Protein AF-A0A554K5D8-F1 (afdb_monomer)

Nearest PDB structures (foldseek):
  7tbi-assembly1_Q2  TM=5.776E-01  e=6.577E-01  Saccharomyces cerevisiae
  8chv-assembly1_D  TM=4.156E-01  e=9.053E-01  Homo sapiens
  6s6v-assembly1_D  TM=4.450E-01  e=1.246E+00  Escherichia coli
  8cht-assembly4_D  TM=3.759E-01  e=5.429E-01  Homo sapiens
  6s85-assembly1_D  TM=3.563E-01  e=7.967E-01  Escherichia coli

Radius of gyration: 18.12 Å; Cα contacts (8 Å, |Δi|>4): 186; chains: 1; bounding box: 39×37×60 Å

Structure (mmCIF, N/CA/C/O backbone):
data_AF-A0A554K5D8-F1
#
_entry.id   AF-A0A554K5D8-F1
#
loop_
_atom_site.group_PDB
_atom_site.id
_atom_site.type_symbol
_atom_site.label_atom_id
_atom_site.label_alt_id
_atom_site.label_comp_id
_atom_site.label_asym_id
_atom_site.label_entity_id
_atom_site.label_seq_id
_atom_site.pdbx_PDB_ins_code
_atom_site.Cartn_x
_atom_site.Cartn_y
_atom_site.Cartn_z
_atom_site.occupancy
_atom_site.B_iso_or_equiv
_atom_site.auth_seq_id
_atom_site.auth_comp_id
_atom_site.auth_asym_id
_atom_site.auth_atom_id
_atom_site.pdbx_PDB_model_num
ATOM 1 N N . MET A 1 1 ? -27.246 21.101 -44.718 1.00 43.06 1 MET A N 1
ATOM 2 C CA . MET A 1 1 ? -26.447 20.045 -44.056 1.00 43.06 1 MET A CA 1
ATOM 3 C C . MET A 1 1 ? -25.926 20.575 -42.717 1.00 43.06 1 MET A C 1
ATOM 5 O O . MET A 1 1 ? -24.928 21.291 -42.734 1.00 43.06 1 MET A O 1
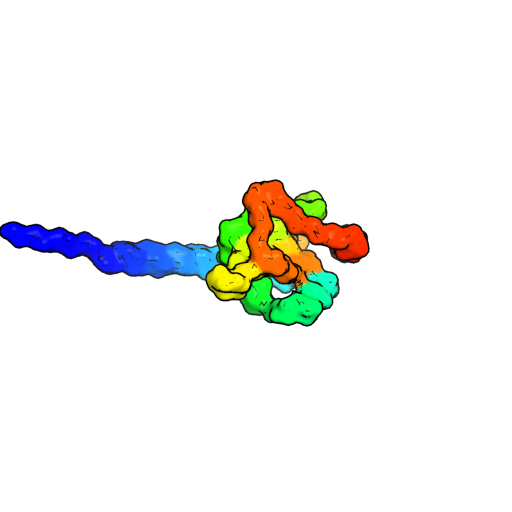ATOM 9 N N . PRO A 1 2 ? -26.586 20.346 -41.567 1.00 41.50 2 PRO A N 1
ATOM 10 C CA . PRO A 1 2 ? -26.031 20.782 -40.291 1.00 41.50 2 PRO A CA 1
ATOM 11 C C . PRO A 1 2 ? -25.015 19.759 -39.762 1.00 41.50 2 PRO A C 1
ATOM 13 O O . PRO A 1 2 ? -25.208 18.548 -39.845 1.00 41.50 2 PRO A O 1
ATOM 16 N N . ARG A 1 3 ? -23.900 20.285 -39.245 1.00 49.31 3 ARG A N 1
ATOM 17 C CA . ARG A 1 3 ? -22.809 19.558 -38.589 1.00 49.31 3 ARG A CA 1
ATOM 18 C C . ARG A 1 3 ? -23.261 19.112 -37.196 1.00 49.31 3 ARG A C 1
ATOM 20 O O . ARG A 1 3 ? -23.539 19.961 -36.353 1.00 49.31 3 ARG A O 1
ATOM 27 N N . ASN A 1 4 ? -23.277 17.806 -36.936 1.00 42.56 4 ASN A N 1
ATOM 28 C CA . ASN A 1 4 ? -23.510 17.274 -35.593 1.00 42.56 4 ASN A CA 1
ATOM 29 C C . ASN A 1 4 ? -22.237 17.398 -34.748 1.00 42.56 4 ASN A C 1
ATOM 31 O O . ASN A 1 4 ? -21.425 16.480 -34.658 1.00 42.56 4 ASN A O 1
ATOM 35 N N . THR A 1 5 ? -22.073 18.551 -34.103 1.00 55.84 5 THR A N 1
ATOM 36 C CA . THR A 1 5 ? -21.144 18.725 -32.983 1.00 55.84 5 THR A CA 1
ATOM 37 C C . THR A 1 5 ? -21.825 18.200 -31.721 1.00 55.84 5 THR A C 1
ATOM 39 O O . THR A 1 5 ? -22.368 18.966 -30.924 1.00 55.84 5 THR A O 1
ATOM 42 N N . THR A 1 6 ? -21.834 16.879 -31.532 1.00 52.59 6 THR A N 1
ATOM 43 C CA . THR A 1 6 ? -22.317 16.264 -30.290 1.00 52.59 6 THR A CA 1
ATOM 44 C C . THR A 1 6 ? -21.331 16.557 -29.158 1.00 52.59 6 THR A C 1
ATOM 46 O O . THR A 1 6 ? -20.389 15.821 -28.893 1.00 52.59 6 THR A O 1
ATOM 49 N N . SER A 1 7 ? -21.555 17.709 -28.528 1.00 53.78 7 SER A N 1
ATOM 50 C CA . SER A 1 7 ? -21.318 18.050 -27.125 1.00 53.78 7 SER A CA 1
ATOM 51 C C . SER A 1 7 ? -20.036 17.512 -26.467 1.00 53.78 7 SER A C 1
ATOM 53 O O . SER A 1 7 ? -20.062 16.660 -25.577 1.00 53.78 7 SER A O 1
ATOM 55 N N . SER A 1 8 ? -18.913 18.164 -26.790 1.00 57.66 8 SER A N 1
ATOM 56 C CA . SER A 1 8 ? -17.689 18.197 -25.964 1.00 57.66 8 SER A CA 1
ATOM 57 C C . SER A 1 8 ? -17.997 18.467 -24.474 1.00 57.66 8 SER A C 1
ATOM 59 O O . SER A 1 8 ? -17.355 17.916 -23.580 1.00 57.66 8 SER A O 1
ATOM 61 N N . ALA A 1 9 ? -19.059 19.229 -24.186 1.00 56.53 9 ALA A N 1
ATOM 62 C CA . ALA A 1 9 ? -19.506 19.566 -22.836 1.00 56.53 9 ALA A CA 1
ATOM 63 C C . ALA A 1 9 ? -20.170 18.406 -22.060 1.00 56.53 9 ALA A C 1
ATOM 65 O O . ALA A 1 9 ? -20.191 18.449 -20.828 1.00 56.53 9 ALA A O 1
ATOM 66 N N . PHE A 1 10 ? -20.721 17.386 -22.731 1.00 54.44 10 PHE A N 1
ATOM 67 C CA . PHE A 1 10 ? -21.321 16.213 -22.072 1.00 54.44 10 PHE A CA 1
ATOM 68 C C . PHE A 1 10 ? -20.231 15.238 -21.612 1.00 54.44 10 PHE A C 1
ATOM 70 O O . PHE A 1 10 ? -20.201 14.832 -20.452 1.00 54.44 10 PHE A O 1
ATOM 77 N N . PHE A 1 11 ? -19.245 14.993 -22.480 1.00 52.41 11 PHE A N 1
ATOM 78 C CA . PHE A 1 11 ? -18.060 14.196 -22.162 1.00 52.41 11 PHE A CA 1
ATOM 79 C C . PHE A 1 11 ? -17.191 14.862 -21.076 1.00 52.41 11 PHE A C 1
ATOM 81 O O . PHE A 1 11 ? -16.693 14.208 -20.154 1.00 52.41 11 PHE A O 1
ATOM 88 N N . GLN A 1 12 ? -17.064 16.194 -21.107 1.00 54.25 12 GLN A N 1
ATOM 89 C CA . GLN A 1 12 ? -16.411 16.952 -20.034 1.00 54.25 12 GLN A CA 1
ATOM 90 C C . GLN A 1 12 ? -17.182 16.873 -18.703 1.00 54.25 12 GLN A C 1
ATOM 92 O O . GLN A 1 12 ? -16.560 16.734 -17.650 1.00 54.25 12 GLN A O 1
ATOM 97 N N . ARG A 1 13 ? -18.523 16.885 -18.719 1.00 53.19 13 ARG A N 1
ATOM 98 C CA . ARG A 1 13 ? -19.346 16.717 -17.506 1.00 53.19 13 ARG A CA 1
ATOM 99 C C . ARG A 1 13 ? -19.294 15.303 -16.931 1.00 53.19 13 ARG A C 1
ATOM 101 O O . ARG A 1 13 ? -19.195 15.161 -15.715 1.00 53.19 13 ARG A O 1
ATOM 108 N N . GLU A 1 14 ? -19.287 14.260 -17.759 1.00 53.56 14 GLU A N 1
ATOM 109 C CA . GLU A 1 14 ? -19.125 12.874 -17.295 1.00 53.56 14 GLU A CA 1
ATOM 110 C C . GLU A 1 14 ? -17.746 12.621 -16.685 1.00 53.56 14 GLU A C 1
ATOM 112 O O . GLU A 1 14 ? -17.631 11.974 -15.643 1.00 53.56 14 GLU A O 1
ATOM 117 N N . THR A 1 15 ? -16.690 13.164 -17.292 1.00 54.03 15 THR A N 1
ATOM 118 C CA . THR A 1 15 ? -15.323 13.033 -16.770 1.00 54.03 15 THR A CA 1
ATOM 119 C C . THR A 1 15 ? -15.113 13.828 -15.478 1.00 54.03 15 THR A C 1
ATOM 121 O O . THR A 1 15 ? -14.445 13.330 -14.568 1.00 54.03 15 THR A O 1
ATOM 124 N N . GLN A 1 16 ? -15.723 15.011 -15.351 1.00 52.78 16 GLN A N 1
ATOM 125 C CA . GLN A 1 16 ? -15.761 15.795 -14.109 1.00 52.78 16 GLN A CA 1
ATOM 126 C C . GLN A 1 16 ? -16.569 15.088 -13.005 1.00 52.78 16 GLN A C 1
ATOM 128 O O . GLN A 1 16 ? -16.079 14.940 -11.887 1.00 52.78 16 GLN A O 1
ATOM 133 N N . ASN A 1 17 ? -17.755 14.553 -13.312 1.00 49.78 17 ASN A N 1
ATOM 134 C CA . ASN A 1 17 ? -18.594 13.837 -12.341 1.00 49.78 17 ASN A CA 1
ATOM 135 C C . ASN A 1 17 ? -17.987 12.497 -11.894 1.00 49.78 17 ASN A C 1
ATOM 137 O O . ASN A 1 17 ? -18.089 12.133 -10.722 1.00 49.78 17 ASN A O 1
ATOM 141 N N . ARG A 1 18 ? -17.308 11.774 -12.795 1.00 51.28 18 ARG A N 1
ATOM 142 C CA . ARG A 1 18 ? -16.585 10.535 -12.464 1.00 51.28 18 ARG A CA 1
ATOM 143 C C . ARG A 1 18 ? -15.348 10.819 -11.602 1.00 51.28 18 ARG A C 1
ATOM 145 O O . ARG A 1 18 ? -15.032 10.023 -10.723 1.00 51.28 18 ARG A O 1
ATOM 152 N N . ARG A 1 19 ? -14.675 11.961 -11.806 1.00 51.16 19 ARG A N 1
ATOM 153 C CA . ARG A 1 19 ? -13.597 12.445 -10.923 1.00 51.16 19 ARG A CA 1
ATOM 154 C C . ARG A 1 19 ? -14.121 12.837 -9.540 1.00 51.16 19 ARG A C 1
ATOM 156 O O . ARG A 1 19 ? -13.544 12.381 -8.561 1.00 51.16 19 ARG A O 1
ATOM 163 N N . ARG A 1 20 ? -15.240 13.568 -9.460 1.00 47.69 20 ARG A N 1
ATOM 164 C CA . ARG A 1 20 ? -15.896 13.925 -8.188 1.00 47.69 20 ARG A CA 1
ATOM 165 C C . ARG A 1 20 ? -16.307 12.700 -7.366 1.00 47.69 20 ARG A C 1
ATOM 167 O O . ARG A 1 20 ? -15.925 12.615 -6.210 1.00 47.69 20 ARG A O 1
ATOM 174 N N . ARG A 1 21 ? -16.967 11.698 -7.968 1.00 50.19 21 ARG A N 1
ATOM 175 C CA . ARG A 1 21 ? -17.350 10.460 -7.248 1.00 50.19 21 ARG A CA 1
ATOM 176 C C . ARG A 1 21 ? -16.152 9.691 -6.690 1.00 50.19 21 ARG A C 1
ATOM 178 O O . ARG A 1 21 ? -16.204 9.226 -5.561 1.00 50.19 21 ARG A O 1
ATOM 185 N N . LEU A 1 22 ? -15.062 9.595 -7.454 1.00 49.38 22 LEU A N 1
ATOM 186 C CA . LEU A 1 22 ? -13.831 8.964 -6.972 1.00 49.38 22 LEU A CA 1
ATOM 187 C C . LEU A 1 22 ? -13.184 9.776 -5.838 1.00 49.38 22 LEU A C 1
ATOM 189 O O . LEU A 1 22 ? -12.647 9.191 -4.906 1.00 49.38 22 LEU A O 1
ATOM 193 N N . GLU A 1 23 ? -13.235 11.108 -5.891 1.00 44.34 23 GLU A N 1
ATOM 194 C CA . GLU A 1 23 ? -12.748 12.001 -4.828 1.00 44.34 23 GLU A CA 1
ATOM 195 C C . GLU A 1 23 ? -13.609 11.990 -3.558 1.00 44.34 23 GLU A C 1
ATOM 197 O O . GLU A 1 23 ? -13.071 12.192 -2.465 1.00 44.34 23 GLU A O 1
ATOM 202 N N . ASP A 1 24 ? -14.901 11.698 -3.675 1.00 50.34 24 ASP A N 1
ATOM 203 C CA . ASP A 1 24 ? -15.817 11.554 -2.543 1.00 50.34 24 ASP A CA 1
ATOM 204 C C . ASP A 1 24 ? -15.683 10.169 -1.875 1.00 50.34 24 ASP A C 1
ATOM 206 O O . ASP A 1 24 ? -15.632 10.085 -0.644 1.00 50.34 24 ASP A O 1
ATOM 210 N N . ASP A 1 25 ? -15.438 9.100 -2.647 1.00 54.0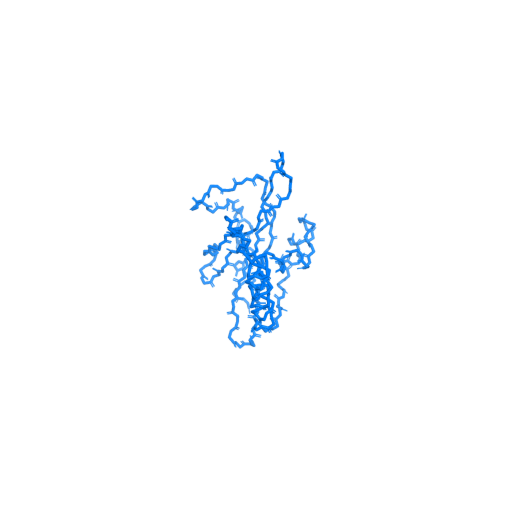3 25 ASP A N 1
ATOM 211 C CA . ASP A 1 25 ? -15.067 7.772 -2.114 1.00 54.03 25 ASP A CA 1
ATOM 212 C C . ASP A 1 25 ? -13.739 7.809 -1.331 1.00 54.03 25 ASP A C 1
ATOM 214 O O . ASP A 1 25 ? -13.550 7.103 -0.335 1.00 54.03 25 ASP A O 1
ATOM 218 N N . ILE A 1 26 ? -12.818 8.692 -1.734 1.00 51.25 26 ILE A N 1
ATOM 219 C CA . ILE A 1 26 ? -11.534 8.923 -1.060 1.00 51.25 26 ILE A CA 1
ATOM 220 C C . ILE A 1 26 ? -11.711 9.531 0.338 1.00 51.25 26 ILE A C 1
ATOM 222 O O . ILE A 1 26 ? -10.940 9.205 1.244 1.00 51.25 26 ILE A O 1
ATOM 226 N N . ARG A 1 27 ? -12.706 10.406 0.518 1.00 51.97 27 ARG A N 1
ATOM 227 C CA . ARG A 1 27 ? -13.031 11.029 1.812 1.00 51.97 27 ARG A CA 1
ATOM 228 C C . ARG A 1 27 ? -13.880 10.105 2.694 1.00 51.97 27 ARG A C 1
ATOM 230 O O . ARG A 1 27 ? -13.864 10.251 3.913 1.00 51.97 27 ARG A O 1
ATOM 237 N N . GLY A 1 28 ? -14.558 9.115 2.105 1.00 59.28 28 GLY A N 1
ATOM 238 C CA . GLY A 1 28 ? -15.424 8.159 2.805 1.00 59.28 28 GLY A CA 1
ATOM 239 C C . GLY A 1 28 ? -14.721 6.984 3.504 1.00 59.28 28 GLY A C 1
ATOM 240 O O . GLY A 1 28 ? -15.329 6.344 4.370 1.00 59.28 28 GLY A O 1
ATOM 241 N N . MET A 1 29 ? -13.451 6.703 3.177 1.00 62.22 29 MET A N 1
ATOM 242 C CA . MET A 1 29 ? -12.705 5.536 3.690 1.00 62.22 29 MET A CA 1
ATOM 243 C C . MET A 1 29 ? -12.258 5.636 5.160 1.00 62.22 29 MET A C 1
ATOM 245 O O . MET A 1 29 ? -11.763 4.652 5.704 1.00 62.22 29 MET A O 1
ATOM 249 N N . GLY A 1 30 ? -12.475 6.767 5.836 1.00 76.88 30 GLY A N 1
ATOM 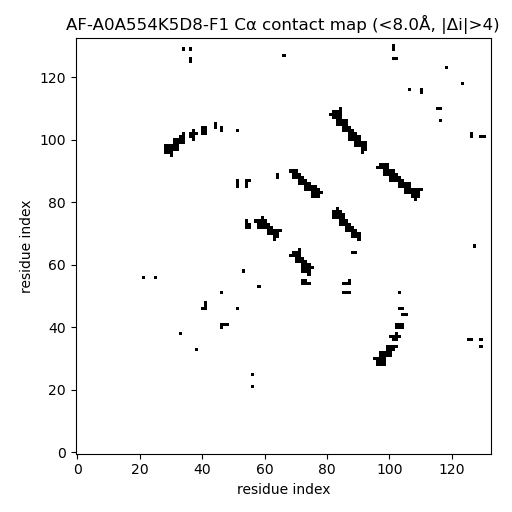250 C CA . GLY A 1 30 ? -12.069 6.957 7.232 1.00 76.88 30 GLY A CA 1
ATOM 251 C C . GLY A 1 30 ? -10.557 7.156 7.393 1.00 76.88 30 GLY A C 1
ATOM 252 O O . GLY A 1 30 ? -9.867 7.576 6.463 1.00 76.88 30 GLY A O 1
ATOM 253 N N . LYS A 1 31 ? -10.029 6.895 8.593 1.00 90.88 31 LYS A N 1
ATOM 254 C CA . LYS A 1 31 ? -8.610 7.135 8.910 1.00 90.88 31 LYS A CA 1
ATOM 255 C C . LYS A 1 31 ? -7.709 6.100 8.225 1.00 90.88 31 LYS A C 1
ATOM 257 O O . LYS A 1 31 ? -8.038 4.918 8.177 1.00 90.88 31 LYS A O 1
ATOM 262 N N . ILE A 1 32 ? -6.553 6.536 7.725 1.00 93.06 32 ILE A N 1
ATOM 263 C CA . ILE A 1 32 ? -5.521 5.626 7.215 1.00 93.06 32 ILE A CA 1
ATOM 264 C C . ILE A 1 32 ? -4.604 5.219 8.366 1.00 93.06 32 ILE A C 1
ATOM 266 O O . ILE A 1 32 ? -4.066 6.071 9.075 1.00 93.06 32 ILE A O 1
ATOM 270 N N . PHE A 1 33 ? -4.419 3.916 8.531 1.00 93.19 33 PHE A N 1
ATOM 271 C CA . PHE A 1 33 ? -3.500 3.323 9.491 1.00 93.19 33 PHE A CA 1
ATOM 272 C C . PHE A 1 33 ? -2.358 2.650 8.738 1.00 93.19 33 PHE A C 1
ATOM 274 O O . PHE A 1 33 ? -2.584 1.929 7.768 1.00 93.19 33 PHE A O 1
ATOM 281 N N . TRP A 1 34 ? -1.133 2.872 9.198 1.00 93.62 34 TRP A N 1
ATOM 282 C CA . TRP A 1 34 ? 0.076 2.338 8.579 1.00 93.62 34 TRP A CA 1
ATOM 283 C C . TRP A 1 34 ? 0.754 1.383 9.549 1.00 93.62 34 TRP A C 1
ATOM 285 O O . TRP A 1 34 ? 1.155 1.796 10.638 1.00 93.62 34 TRP A O 1
ATOM 295 N N . THR A 1 35 ? 0.893 0.128 9.143 1.00 92.31 35 THR A N 1
ATOM 296 C CA . THR A 1 35 ? 1.694 -0.866 9.867 1.00 92.31 35 THR A CA 1
ATOM 297 C C . THR A 1 35 ? 3.186 -0.543 9.775 1.00 92.31 35 THR A C 1
ATOM 299 O O . THR A 1 35 ? 3.624 0.178 8.868 1.00 92.31 35 THR A O 1
ATOM 302 N N . THR A 1 36 ? 3.983 -1.075 10.699 1.00 91.56 36 THR A N 1
ATOM 303 C CA . THR A 1 36 ? 5.442 -0.911 10.662 1.00 91.56 36 THR A CA 1
ATOM 304 C C . THR A 1 36 ? 6.013 -1.546 9.397 1.00 91.56 36 THR A C 1
ATOM 306 O O . THR A 1 36 ? 6.793 -0.894 8.695 1.00 91.56 36 THR A O 1
ATOM 309 N N . HIS A 1 37 ? 5.531 -2.734 9.029 1.00 89.31 37 HIS A N 1
ATOM 310 C CA . HIS A 1 37 ? 5.910 -3.414 7.799 1.00 89.31 37 HIS A CA 1
ATOM 311 C C . HIS A 1 37 ? 5.625 -2.564 6.553 1.00 89.31 37 HIS A C 1
ATOM 313 O O . HIS A 1 37 ? 6.511 -2.375 5.716 1.00 89.31 37 HIS A O 1
ATOM 319 N N . SER A 1 38 ? 4.434 -1.956 6.442 1.00 92.56 38 SER A N 1
ATOM 320 C CA . SER A 1 38 ? 4.117 -1.082 5.301 1.00 92.56 38 SER A CA 1
ATOM 321 C C . SER A 1 38 ? 5.098 0.086 5.174 1.00 92.56 38 SER A C 1
ATOM 323 O O . SER A 1 38 ? 5.568 0.379 4.074 1.00 92.56 38 SER A O 1
ATOM 325 N N . LYS A 1 39 ? 5.486 0.713 6.293 1.00 94.69 39 LYS A N 1
ATOM 326 C CA . LYS A 1 39 ? 6.461 1.813 6.305 1.00 94.69 39 LYS A CA 1
ATOM 327 C C . LYS A 1 39 ? 7.850 1.351 5.878 1.00 94.69 39 LYS A C 1
ATOM 329 O O . LYS A 1 39 ? 8.512 2.062 5.124 1.00 94.69 39 LYS A O 1
ATOM 334 N N . GLN A 1 40 ? 8.285 0.174 6.320 1.00 93.38 40 GLN A N 1
ATOM 335 C CA . GLN A 1 40 ? 9.571 -0.401 5.921 1.00 93.38 40 GLN A CA 1
ATOM 336 C C . GLN A 1 40 ? 9.601 -0.722 4.425 1.00 93.38 40 GLN A C 1
ATOM 338 O O . GLN A 1 40 ? 10.523 -0.301 3.726 1.00 93.38 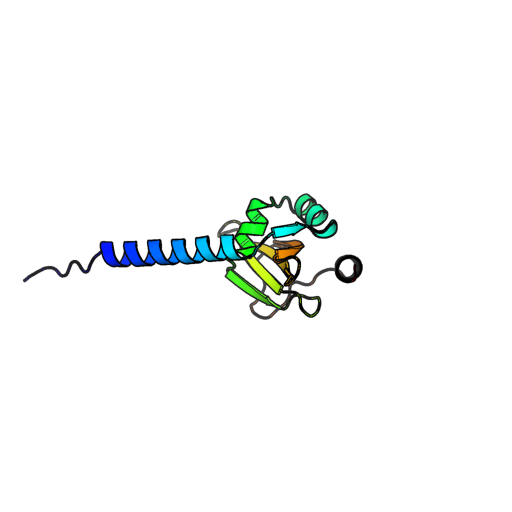40 GLN A O 1
ATOM 343 N N . LYS A 1 41 ? 8.564 -1.386 3.900 1.00 92.19 41 LYS A N 1
ATOM 344 C CA . LYS A 1 41 ? 8.479 -1.707 2.469 1.00 92.19 41 LYS A CA 1
ATOM 345 C C . LYS A 1 41 ? 8.364 -0.453 1.605 1.00 92.19 41 LYS A C 1
ATOM 347 O O . LYS A 1 41 ? 9.009 -0.374 0.562 1.00 92.19 41 LYS A O 1
ATOM 352 N N . MET A 1 42 ? 7.646 0.574 2.062 1.00 95.12 42 MET A N 1
ATOM 353 C CA . MET A 1 42 ? 7.639 1.874 1.389 1.00 95.12 42 MET A CA 1
ATOM 354 C C . MET A 1 42 ? 9.042 2.479 1.281 1.00 95.12 42 MET A C 1
ATOM 356 O O . MET A 1 42 ? 9.411 2.935 0.203 1.00 95.12 42 MET A O 1
ATOM 360 N N . ARG A 1 43 ? 9.845 2.448 2.354 1.00 95.12 43 ARG A N 1
ATOM 361 C CA . ARG A 1 43 ? 11.242 2.918 2.303 1.00 95.12 43 ARG A CA 1
ATOM 362 C C . ARG A 1 43 ? 12.074 2.087 1.328 1.00 95.12 43 ARG A C 1
ATOM 364 O O . ARG A 1 43 ? 12.733 2.661 0.468 1.00 95.12 43 ARG A O 1
ATOM 371 N N . TYR A 1 44 ? 11.981 0.761 1.418 1.00 93.00 44 TYR A N 1
ATOM 372 C CA . TYR A 1 44 ? 12.726 -0.168 0.565 1.00 93.00 44 TYR A CA 1
ATOM 373 C C . TYR A 1 44 ? 12.437 0.043 -0.931 1.00 93.00 44 TYR A C 1
ATOM 375 O O . TYR A 1 44 ? 13.357 0.172 -1.732 1.00 93.00 44 TYR A O 1
ATOM 383 N N . TYR A 1 45 ? 11.161 0.162 -1.313 1.00 92.56 45 TYR A N 1
ATOM 384 C CA . TYR A 1 45 ? 10.747 0.362 -2.709 1.00 92.56 45 TYR A CA 1
ATOM 385 C C . TYR A 1 45 ? 10.656 1.835 -3.136 1.00 92.56 45 TYR A C 1
ATOM 387 O O . TYR A 1 45 ? 10.154 2.123 -4.231 1.00 92.56 45 TYR A O 1
ATOM 395 N N . GLN A 1 46 ? 11.103 2.762 -2.281 1.00 94.31 46 GLN A N 1
ATOM 396 C CA . GLN A 1 46 ? 11.057 4.210 -2.510 1.00 94.31 46 GLN A CA 1
ATOM 397 C C . GLN A 1 46 ? 9.643 4.695 -2.892 1.00 94.31 46 GLN A C 1
ATOM 399 O O . GLN A 1 46 ? 9.430 5.458 -3.837 1.00 94.31 46 GLN A O 1
ATOM 404 N N . LEU A 1 47 ? 8.638 4.199 -2.171 1.00 94.94 47 LEU A N 1
ATOM 405 C CA . LEU A 1 47 ? 7.236 4.561 -2.336 1.00 94.94 47 LEU A CA 1
ATOM 406 C C . LEU A 1 47 ? 6.854 5.619 -1.303 1.00 94.94 47 LEU A C 1
ATOM 408 O O . LEU A 1 47 ? 6.997 5.419 -0.102 1.00 94.94 47 LEU A O 1
ATOM 412 N N . SER A 1 48 ? 6.313 6.741 -1.770 1.00 95.88 48 SER A N 1
ATOM 413 C CA . SER A 1 48 ? 5.699 7.731 -0.886 1.00 95.88 48 SER A CA 1
ATOM 414 C C . SER A 1 48 ? 4.290 7.306 -0.474 1.00 95.88 48 SER A C 1
ATOM 416 O O . SER A 1 48 ? 3.590 6.628 -1.232 1.00 95.88 48 SER A O 1
ATOM 418 N N . GLU A 1 49 ? 3.811 7.800 0.671 1.00 95.19 49 GLU A N 1
ATOM 419 C CA . GLU A 1 49 ? 2.418 7.598 1.097 1.00 95.19 49 GLU A CA 1
ATOM 420 C C . GLU A 1 49 ? 1.430 8.056 0.017 1.00 95.19 49 GLU A C 1
ATOM 422 O O . GLU A 1 49 ? 0.474 7.355 -0.303 1.00 95.19 49 GLU A O 1
ATOM 427 N N . LYS A 1 50 ? 1.706 9.191 -0.642 1.00 94.94 50 LYS A N 1
ATOM 428 C CA . LYS A 1 50 ? 0.902 9.684 -1.773 1.00 94.94 50 LYS A CA 1
ATOM 429 C C . LYS A 1 50 ? 0.828 8.666 -2.915 1.00 94.94 50 LYS A C 1
ATOM 431 O O . LYS A 1 50 ? -0.220 8.544 -3.551 1.00 94.94 50 LYS A O 1
ATOM 436 N N . ARG A 1 51 ? 1.921 7.947 -3.202 1.00 95.12 51 ARG A N 1
ATOM 437 C CA . ARG A 1 51 ? 1.941 6.913 -4.245 1.00 95.12 51 ARG A CA 1
ATOM 438 C C . ARG A 1 51 ? 1.097 5.710 -3.836 1.00 95.12 51 ARG A C 1
ATOM 440 O O . ARG A 1 51 ? 0.290 5.276 -4.650 1.00 95.12 51 ARG A O 1
ATOM 447 N N . VAL A 1 52 ? 1.236 5.232 -2.602 1.00 94.88 52 VAL A N 1
ATOM 448 C CA . VAL A 1 52 ? 0.445 4.109 -2.067 1.00 94.88 52 VAL A CA 1
ATOM 449 C C . VAL A 1 52 ? -1.043 4.452 -2.026 1.00 94.88 52 VAL A C 1
A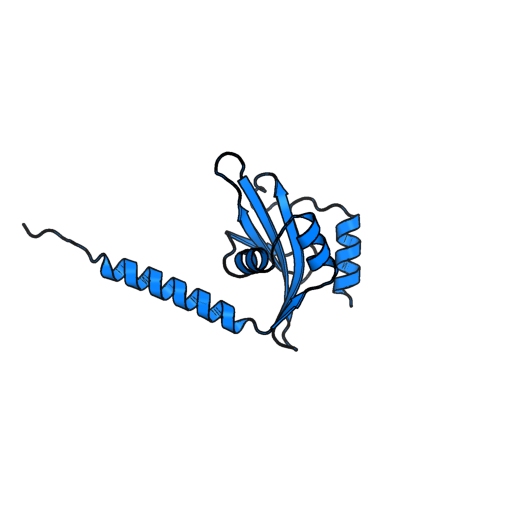TOM 451 O O . VAL A 1 52 ? -1.872 3.710 -2.547 1.00 94.88 52 VAL A O 1
ATO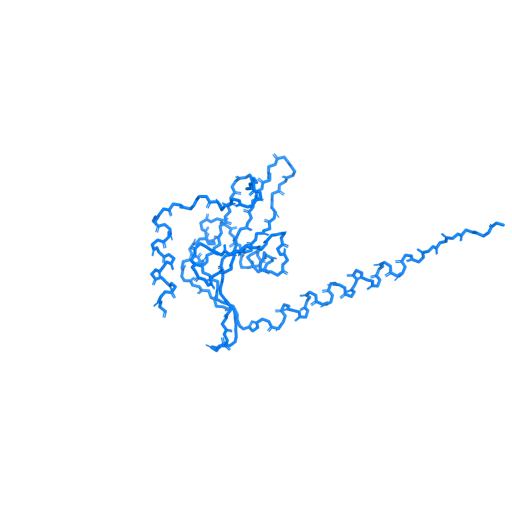M 454 N N . LEU A 1 53 ? -1.395 5.640 -1.532 1.00 93.25 53 LEU A N 1
ATOM 455 C CA . LEU A 1 53 ? -2.775 6.119 -1.549 1.00 93.25 53 LEU A CA 1
ATOM 456 C C . LEU A 1 53 ? -3.317 6.239 -2.977 1.00 93.25 53 LEU A C 1
ATOM 458 O O . LEU A 1 53 ? -4.483 5.953 -3.210 1.00 93.25 53 LEU A O 1
ATOM 462 N N . ARG A 1 54 ? -2.503 6.605 -3.973 1.00 92.75 54 ARG A N 1
ATOM 463 C CA . ARG A 1 54 ? -2.960 6.602 -5.372 1.00 92.75 54 ARG A CA 1
ATOM 464 C C . ARG A 1 54 ? -3.340 5.198 -5.851 1.00 92.75 54 ARG A C 1
ATOM 466 O O . ARG A 1 54 ? -4.341 5.074 -6.553 1.00 92.75 54 ARG A O 1
ATOM 473 N N . VAL A 1 55 ? -2.568 4.175 -5.480 1.00 93.25 55 VAL A N 1
ATOM 474 C CA . VAL A 1 55 ? -2.880 2.772 -5.806 1.00 93.25 55 VAL A CA 1
ATOM 475 C C . VAL A 1 55 ? -4.161 2.327 -5.110 1.00 93.25 55 VAL A C 1
ATOM 477 O O . VAL A 1 55 ? -5.038 1.770 -5.762 1.00 93.25 55 VAL A O 1
ATOM 480 N N . LEU A 1 56 ? -4.311 2.653 -3.823 1.00 91.19 56 LEU A N 1
ATOM 481 C CA . LEU A 1 56 ? -5.523 2.364 -3.054 1.00 91.19 56 LEU A CA 1
ATOM 482 C C . LEU A 1 56 ? -6.778 2.947 -3.724 1.00 91.19 56 LEU A C 1
ATOM 484 O O . LEU A 1 56 ? -7.797 2.275 -3.820 1.00 91.19 56 LEU A O 1
ATOM 488 N N . ARG A 1 57 ? -6.692 4.194 -4.192 1.00 89.00 57 ARG A N 1
ATOM 489 C CA . ARG A 1 57 ? -7.847 4.982 -4.647 1.00 89.00 57 ARG A CA 1
ATOM 490 C C . ARG A 1 57 ? -8.212 4.771 -6.110 1.00 89.00 57 ARG A C 1
ATOM 492 O O . ARG A 1 57 ? -9.371 4.895 -6.481 1.00 89.00 57 ARG A O 1
ATOM 499 N N . LYS A 1 58 ? -7.217 4.519 -6.959 1.00 90.12 58 LYS A N 1
ATOM 500 C CA . LYS A 1 58 ? -7.414 4.319 -8.398 1.00 90.12 58 LYS A CA 1
ATOM 501 C C . LYS A 1 58 ? -6.601 3.117 -8.881 1.00 90.12 58 LYS A C 1
ATOM 503 O O . LYS A 1 58 ? -5.643 3.302 -9.641 1.00 90.12 58 LYS A O 1
ATOM 508 N N . PRO A 1 59 ? -6.938 1.902 -8.430 1.00 93.12 59 PRO A N 1
ATOM 509 C CA . PRO A 1 59 ? -6.271 0.706 -8.913 1.00 93.12 59 PRO A CA 1
ATOM 510 C C . PRO A 1 59 ? -6.557 0.480 -10.401 1.00 93.12 59 PRO A C 1
ATOM 512 O O . PRO A 1 59 ? -7.625 0.818 -10.909 1.00 93.12 59 PRO A O 1
ATOM 515 N N . ASN A 1 60 ? -5.595 -0.117 -11.098 1.00 91.69 60 ASN A N 1
ATOM 516 C CA . ASN A 1 60 ? -5.841 -0.776 -12.378 1.00 91.69 60 ASN A CA 1
ATOM 517 C C . ASN A 1 60 ? -6.448 -2.166 -12.172 1.00 91.69 60 ASN A C 1
ATOM 519 O O . ASN A 1 60 ? -7.219 -2.614 -13.014 1.00 91.69 60 ASN A O 1
ATOM 523 N N . ARG A 1 61 ? -6.084 -2.837 -11.074 1.00 89.19 61 ARG A N 1
ATOM 524 C CA . ARG A 1 61 ? -6.550 -4.181 -10.732 1.00 89.19 61 ARG A CA 1
ATOM 525 C C . ARG A 1 61 ? -6.746 -4.296 -9.222 1.00 89.19 61 ARG A C 1
ATOM 527 O O . ARG A 1 61 ? -5.986 -3.700 -8.458 1.00 89.19 61 ARG A O 1
ATOM 534 N N . LYS A 1 62 ? -7.775 -5.034 -8.815 1.00 90.00 62 LYS A N 1
ATOM 535 C CA . LYS A 1 62 ? -8.104 -5.340 -7.421 1.00 90.00 62 LYS A CA 1
ATOM 536 C C . LYS A 1 62 ? -8.222 -6.852 -7.289 1.00 90.00 62 LYS A C 1
ATOM 538 O O . LYS A 1 62 ? -8.945 -7.467 -8.066 1.00 90.00 62 LYS A O 1
ATOM 543 N N . GLU A 1 63 ? -7.511 -7.412 -6.326 1.00 87.12 63 GLU A N 1
ATOM 544 C CA . GLU A 1 63 ? -7.421 -8.845 -6.063 1.00 87.12 63 GLU A CA 1
ATOM 545 C C . GLU A 1 63 ? -7.590 -9.120 -4.569 1.00 87.12 63 GLU A C 1
ATOM 547 O O . GLU A 1 63 ? -7.472 -8.219 -3.730 1.00 87.12 63 GLU A O 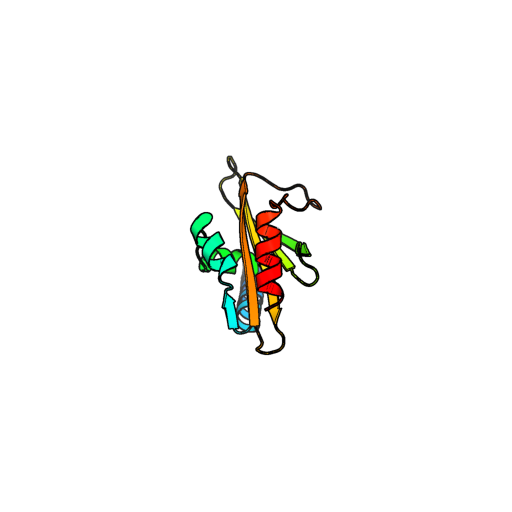1
ATOM 552 N N . GLU A 1 64 ? -7.860 -10.377 -4.239 1.00 84.12 64 GLU A N 1
ATOM 553 C CA . GLU A 1 64 ? -7.703 -10.868 -2.877 1.00 84.12 64 GLU A CA 1
ATOM 554 C C . GLU A 1 64 ? -6.215 -10.871 -2.516 1.00 84.12 64 GLU A C 1
ATOM 556 O O . GLU A 1 64 ? -5.364 -11.263 -3.320 1.00 84.12 64 GLU A O 1
ATOM 561 N N . GLY A 1 65 ? -5.893 -10.363 -1.329 1.00 78.75 65 GLY A N 1
ATOM 562 C CA . GLY A 1 65 ? -4.525 -10.381 -0.839 1.00 78.75 65 GLY A CA 1
ATOM 563 C C . GLY A 1 65 ? -4.067 -11.797 -0.502 1.00 78.75 65 GLY A C 1
ATOM 564 O O . GLY A 1 65 ? -4.826 -12.759 -0.550 1.00 78.75 65 GLY A O 1
ATOM 565 N N . ILE A 1 66 ? -2.782 -11.937 -0.188 1.00 78.00 66 ILE A N 1
ATOM 566 C CA . ILE A 1 66 ? -2.212 -13.262 0.093 1.00 78.00 66 ILE A CA 1
ATOM 567 C C . ILE A 1 66 ? -2.660 -13.774 1.464 1.00 78.00 66 ILE A C 1
ATOM 569 O O . ILE A 1 66 ? -2.750 -14.978 1.666 1.00 78.00 66 ILE A O 1
ATOM 573 N N . VAL A 1 67 ? -2.950 -12.857 2.388 1.00 75.25 67 VAL A N 1
ATOM 574 C CA . VAL A 1 67 ? -3.552 -13.178 3.681 1.00 75.25 67 VAL A CA 1
ATOM 575 C C . VAL A 1 67 ? -5.067 -13.088 3.556 1.00 75.25 67 VAL A C 1
ATOM 577 O O . VAL A 1 67 ? -5.582 -12.093 3.035 1.00 75.25 67 VAL A O 1
ATOM 580 N N . ASP A 1 68 ? -5.766 -14.096 4.063 1.00 74.31 68 ASP A N 1
ATOM 581 C CA . ASP A 1 68 ? -7.225 -14.165 4.023 1.00 74.31 68 ASP A CA 1
ATOM 582 C C . ASP A 1 68 ? -7.869 -12.906 4.615 1.00 74.31 68 ASP A C 1
ATOM 584 O O . ASP A 1 68 ? -7.432 -12.352 5.627 1.00 74.31 68 ASP A O 1
ATOM 588 N N . GLY A 1 69 ? -8.907 -12.405 3.943 1.00 79.00 69 GLY A N 1
ATOM 589 C CA . GLY A 1 69 ? -9.603 -11.181 4.346 1.00 79.00 69 GLY A CA 1
ATOM 590 C C . GLY A 1 69 ? -8.849 -9.879 4.045 1.00 79.00 69 GLY A C 1
ATOM 591 O O . GLY A 1 69 ? -9.353 -8.796 4.359 1.00 79.00 69 GLY A O 1
ATOM 592 N N . THR A 1 70 ? -7.674 -9.946 3.409 1.00 85.69 70 THR A N 1
ATOM 593 C CA . THR A 1 70 ? -6.961 -8.764 2.905 1.00 85.69 70 THR A CA 1
ATOM 594 C C . THR A 1 70 ? -7.266 -8.504 1.431 1.00 85.69 70 THR A C 1
ATOM 596 O O . THR A 1 70 ? -7.646 -9.391 0.672 1.00 85.69 70 THR A O 1
ATOM 599 N N . ILE A 1 71 ? -7.121 -7.249 1.011 1.00 88.81 71 ILE A N 1
ATOM 600 C CA . ILE A 1 71 ? -7.345 -6.802 -0.366 1.00 88.81 71 ILE A CA 1
ATOM 601 C C . ILE A 1 71 ? -6.021 -6.295 -0.923 1.00 88.81 71 ILE A C 1
ATOM 603 O O . ILE A 1 71 ? -5.347 -5.496 -0.270 1.00 88.81 71 ILE A O 1
ATOM 607 N N . ALA A 1 72 ? -5.675 -6.699 -2.142 1.00 90.25 72 ALA A N 1
ATOM 608 C CA . ALA A 1 72 ? -4.513 -6.213 -2.872 1.00 90.25 72 ALA A CA 1
ATOM 609 C C . ALA A 1 72 ? -4.939 -5.370 -4.084 1.00 90.25 72 ALA A C 1
ATOM 611 O O . ALA A 1 72 ? -5.538 -5.857 -5.039 1.00 90.25 72 ALA A O 1
ATOM 612 N N . ASN A 1 73 ? -4.593 -4.085 -4.062 1.00 92.50 73 ASN A N 1
ATOM 613 C CA . ASN A 1 73 ? -4.757 -3.181 -5.195 1.00 92.50 73 ASN A CA 1
ATOM 614 C C . ASN A 1 73 ? -3.434 -3.031 -5.944 1.00 92.50 73 ASN A C 1
ATOM 616 O O . ASN A 1 73 ? -2.386 -2.836 -5.331 1.00 92.50 73 ASN A O 1
ATOM 620 N N . MET A 1 74 ? -3.497 -3.042 -7.271 1.00 90.94 74 MET A N 1
ATOM 621 C CA . MET A 1 74 ? -2.357 -2.843 -8.159 1.00 90.94 74 MET A CA 1
ATOM 622 C C . MET A 1 74 ? -2.602 -1.660 -9.088 1.00 90.94 74 MET A C 1
ATOM 624 O O . MET A 1 74 ? -3.700 -1.481 -9.619 1.00 90.94 74 MET A O 1
ATOM 628 N N . GLN A 1 75 ? -1.562 -0.860 -9.317 1.00 93.25 75 GLN A N 1
ATOM 629 C CA . GLN A 1 75 ? -1.539 0.158 -10.360 1.00 93.25 75 GLN A CA 1
ATOM 630 C C . GLN A 1 75 ? -0.274 0.027 -11.211 1.00 93.25 75 GLN A C 1
ATOM 632 O O . GLN A 1 75 ? 0.840 -0.055 -10.684 1.00 93.25 75 GLN A O 1
ATOM 637 N N . ILE A 1 76 ? -0.442 0.110 -12.531 1.00 91.69 76 ILE A N 1
ATOM 638 C CA . ILE A 1 76 ? 0.674 0.156 -13.474 1.00 91.69 76 ILE A CA 1
ATOM 639 C C . ILE A 1 76 ? 1.477 1.443 -13.229 1.00 91.69 76 ILE A C 1
ATOM 641 O O . ILE A 1 76 ? 0.947 2.523 -12.940 1.00 91.69 76 ILE A O 1
ATOM 645 N N . ALA A 1 77 ? 2.790 1.313 -13.309 1.00 88.75 77 ALA A N 1
ATOM 646 C CA . ALA A 1 77 ? 3.782 2.344 -13.079 1.00 88.75 77 ALA A CA 1
ATOM 647 C C . ALA A 1 77 ? 4.931 2.216 -14.091 1.00 88.75 77 ALA A C 1
ATOM 649 O O . ALA A 1 77 ? 4.982 1.294 -14.905 1.00 88.75 77 ALA A O 1
ATOM 650 N N . GLY A 1 78 ? 5.894 3.134 -14.017 1.00 87.06 78 GLY A N 1
ATOM 651 C CA . GLY A 1 78 ? 7.040 3.142 -14.925 1.00 87.06 78 GLY A CA 1
ATOM 652 C C . GLY A 1 78 ? 6.684 3.657 -16.319 1.00 87.06 78 GLY A C 1
ATOM 653 O O . GLY A 1 78 ? 5.687 4.355 -16.506 1.00 87.06 78 GLY A O 1
ATOM 654 N N . THR A 1 79 ? 7.537 3.351 -17.291 1.00 87.19 79 THR A N 1
ATOM 655 C CA . THR A 1 79 ? 7.399 3.828 -18.675 1.00 87.19 79 THR A CA 1
ATOM 656 C C . THR A 1 79 ? 6.908 2.710 -19.587 1.00 87.19 79 THR A C 1
ATOM 658 O O . THR A 1 79 ? 6.970 1.536 -19.233 1.00 87.19 79 THR A O 1
ATOM 661 N N . LYS A 1 80 ? 6.471 3.046 -20.808 1.00 82.44 80 LYS A N 1
ATOM 662 C CA . LYS A 1 80 ? 6.066 2.041 -21.808 1.00 82.44 80 LYS A CA 1
ATOM 663 C C . LYS A 1 80 ? 7.170 1.006 -22.080 1.00 82.44 80 LYS A C 1
ATOM 665 O O . LYS A 1 80 ? 6.859 -0.162 -22.270 1.00 82.44 80 LYS A O 1
ATOM 670 N N . LYS A 1 81 ? 8.440 1.435 -22.066 1.00 86.19 81 LYS A N 1
ATOM 671 C CA . LYS A 1 81 ? 9.617 0.576 -22.291 1.00 86.19 81 LYS A CA 1
ATOM 672 C C . LYS A 1 81 ? 10.031 -0.225 -21.050 1.00 86.19 81 LYS A C 1
ATOM 674 O O . LYS A 1 81 ? 10.672 -1.257 -21.188 1.00 86.19 81 LYS A O 1
ATOM 679 N N . ARG A 1 82 ? 9.707 0.259 -19.847 1.00 84.94 82 ARG A N 1
ATOM 680 C CA . ARG A 1 82 ? 10.036 -0.380 -18.563 1.00 84.94 82 ARG A CA 1
ATOM 681 C C . ARG A 1 82 ? 8.825 -0.295 -17.630 1.00 84.94 82 ARG A C 1
ATOM 683 O O . ARG A 1 82 ? 8.816 0.541 -16.716 1.00 84.94 82 ARG A O 1
ATOM 690 N N . PRO A 1 83 ? 7.770 -1.085 -17.900 1.00 88.81 83 PRO A N 1
ATOM 691 C CA . PRO A 1 83 ? 6.610 -1.108 -17.032 1.00 88.81 83 PRO A CA 1
ATOM 692 C C . PRO A 1 83 ? 7.006 -1.712 -15.686 1.00 88.81 83 PRO A C 1
ATOM 694 O O . PRO A 1 83 ? 7.802 -2.644 -15.602 1.00 88.81 83 PRO A O 1
ATOM 697 N N . THR A 1 84 ? 6.446 -1.152 -14.628 1.00 90.62 84 THR A N 1
ATOM 698 C CA . THR A 1 84 ? 6.489 -1.733 -13.287 1.00 90.62 84 THR A CA 1
ATOM 699 C C . THR A 1 84 ? 5.080 -1.730 -12.737 1.00 90.62 84 THR A C 1
ATOM 701 O O . THR A 1 84 ? 4.219 -0.997 -13.222 1.00 90.62 84 THR A O 1
ATOM 704 N N . GLU A 1 85 ? 4.839 -2.499 -11.695 1.00 92.44 85 GLU A N 1
ATOM 705 C CA . GLU A 1 85 ? 3.577 -2.453 -10.972 1.00 92.44 85 GLU A CA 1
ATOM 706 C C . GLU A 1 85 ? 3.835 -1.986 -9.552 1.00 92.44 85 GLU A C 1
ATOM 708 O O . GLU A 1 85 ? 4.863 -2.304 -8.955 1.00 92.44 85 GLU A O 1
ATOM 713 N N . VAL A 1 86 ? 2.911 -1.198 -9.014 1.00 92.81 86 VAL A N 1
ATOM 714 C CA . VAL A 1 86 ? 2.901 -0.859 -7.594 1.00 92.81 86 VAL A CA 1
ATOM 715 C C . VAL A 1 86 ? 1.681 -1.508 -6.984 1.00 92.81 86 VAL A C 1
ATOM 717 O O . VAL A 1 86 ? 0.558 -1.249 -7.413 1.00 92.81 86 VAL A O 1
ATOM 720 N N . TRP A 1 87 ? 1.934 -2.328 -5.979 1.00 92.88 87 TRP A N 1
ATOM 721 C CA . TRP A 1 87 ? 0.939 -3.085 -5.249 1.00 92.88 87 TRP A CA 1
ATOM 722 C C . TRP A 1 87 ? 0.752 -2.501 -3.856 1.00 92.88 87 TRP A C 1
ATOM 724 O O . TRP A 1 87 ? 1.666 -1.918 -3.267 1.00 92.88 87 TRP A O 1
ATOM 734 N N . THR A 1 88 ? -0.459 -2.610 -3.331 1.00 92.88 88 THR A N 1
ATOM 735 C CA . THR A 1 88 ? -0.832 -2.152 -1.995 1.00 92.88 88 THR A CA 1
ATOM 736 C C . THR A 1 88 ? -1.821 -3.133 -1.407 1.00 92.88 88 THR A C 1
ATOM 738 O O . THR A 1 88 ? -2.924 -3.284 -1.928 1.00 92.88 88 THR A O 1
ATOM 741 N N . MET A 1 89 ? -1.429 -3.768 -0.309 1.00 92.12 89 MET A N 1
ATOM 742 C CA . MET A 1 89 ? -2.259 -4.706 0.428 1.00 92.12 89 MET A CA 1
ATOM 743 C C . MET A 1 89 ? -2.789 -4.057 1.701 1.00 92.12 89 MET A C 1
ATOM 745 O O . MET A 1 89 ? -2.036 -3.430 2.454 1.00 92.12 89 M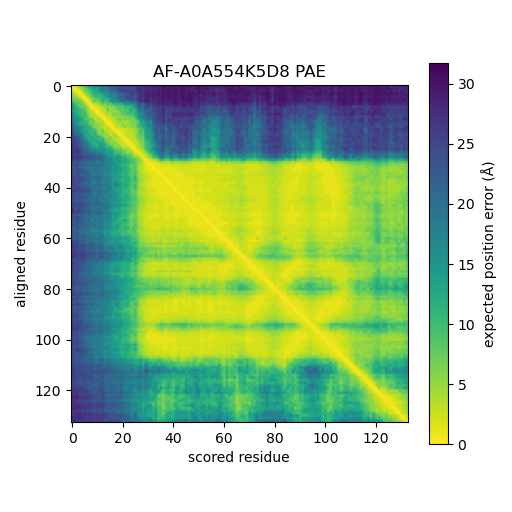ET A O 1
ATOM 749 N N . TYR A 1 90 ? -4.088 -4.185 1.937 1.00 91.31 90 TYR A N 1
ATOM 750 C CA . TYR A 1 90 ? -4.777 -3.486 3.011 1.00 91.31 90 TYR A CA 1
ATOM 751 C C . TYR A 1 90 ? -6.016 -4.234 3.494 1.00 91.31 90 TYR A C 1
ATOM 753 O O . TYR A 1 90 ? -6.525 -5.133 2.830 1.00 91.31 90 TYR A O 1
ATOM 761 N N . VAL A 1 91 ? -6.529 -3.804 4.643 1.00 90.12 91 VAL A N 1
ATOM 762 C CA . VAL A 1 91 ? -7.837 -4.211 5.166 1.00 90.12 91 VAL A CA 1
ATOM 763 C C . VAL A 1 91 ? -8.701 -2.998 5.448 1.00 90.12 91 VAL A C 1
ATOM 765 O O . VAL A 1 91 ? -8.206 -1.923 5.801 1.00 90.12 91 VAL A O 1
ATOM 768 N N . ILE A 1 92 ? -10.008 -3.178 5.295 1.00 88.75 92 ILE A N 1
ATOM 769 C CA . ILE A 1 92 ? -11.006 -2.168 5.636 1.00 88.75 92 ILE A CA 1
ATOM 770 C C . ILE A 1 92 ? -11.445 -2.425 7.076 1.00 88.75 92 ILE A C 1
ATOM 772 O O . ILE A 1 92 ? -12.002 -3.473 7.394 1.00 88.75 92 ILE A O 1
ATOM 776 N N . LEU A 1 93 ? -11.190 -1.459 7.951 1.00 85.88 93 LEU A N 1
ATOM 777 C CA . LEU A 1 93 ? -11.583 -1.506 9.350 1.00 85.88 93 LEU A CA 1
ATOM 778 C C . LEU A 1 93 ? -12.983 -0.915 9.515 1.00 85.88 93 LEU A C 1
ATOM 780 O O . LEU A 1 93 ? -13.262 0.196 9.057 1.00 85.88 93 LEU A O 1
ATOM 784 N N . LYS A 1 94 ? -13.860 -1.644 10.212 1.00 83.88 94 LYS A N 1
ATOM 785 C CA . LYS A 1 94 ? -15.196 -1.149 10.578 1.00 83.88 94 LYS A CA 1
ATOM 786 C C . LYS A 1 94 ? -15.147 -0.247 11.817 1.00 83.88 94 LYS A C 1
ATOM 788 O O . LYS A 1 94 ? -15.852 0.759 11.858 1.00 83.88 94 LYS A O 1
ATOM 793 N N . ARG A 1 95 ? -14.318 -0.586 12.814 1.00 84.19 95 ARG A N 1
ATOM 794 C CA . ARG A 1 95 ? -14.136 0.167 14.068 1.00 84.19 95 ARG A CA 1
ATOM 795 C C . ARG A 1 95 ? -12.675 0.061 14.552 1.00 84.19 95 ARG A C 1
ATOM 797 O O . ARG A 1 95 ? -12.240 -1.055 14.808 1.00 84.19 95 ARG A O 1
ATOM 804 N N . PRO A 1 96 ? -11.929 1.177 14.675 1.00 85.31 96 PRO A N 1
ATOM 805 C CA . PRO A 1 96 ? -12.261 2.497 14.128 1.00 85.31 96 PRO A CA 1
ATOM 806 C C . PRO A 1 96 ? -12.452 2.420 12.604 1.00 85.31 96 PRO A C 1
ATOM 808 O O . PRO A 1 96 ? -11.784 1.632 11.937 1.00 85.31 96 PRO A O 1
ATOM 811 N N . LYS A 1 97 ? -13.373 3.216 12.045 1.00 86.00 97 LYS A N 1
ATOM 812 C CA . LYS A 1 97 ? -13.616 3.221 10.595 1.00 86.00 97 LYS A CA 1
ATOM 813 C C . LYS A 1 97 ? -12.368 3.726 9.870 1.00 86.00 97 LYS A C 1
ATOM 815 O O . LYS A 1 97 ? -11.909 4.845 10.121 1.00 86.00 97 LYS A O 1
ATOM 820 N N . GLY A 1 98 ? -11.819 2.916 8.974 1.00 90.25 98 GLY A N 1
ATOM 821 C CA . GLY A 1 98 ? -10.565 3.257 8.318 1.00 90.25 98 GLY A CA 1
ATOM 822 C C . GLY A 1 98 ? -10.038 2.193 7.376 1.00 90.25 98 GLY A C 1
ATOM 823 O O . GLY A 1 98 ? -10.653 1.151 7.167 1.00 90.25 98 GLY A O 1
ATOM 824 N N . VAL A 1 99 ? -8.844 2.440 6.852 1.00 91.44 99 VAL A N 1
ATOM 825 C CA . VAL A 1 99 ? -8.085 1.478 6.052 1.00 91.44 99 VAL A CA 1
ATOM 826 C C . VAL A 1 99 ? -6.735 1.254 6.719 1.00 91.44 99 VAL A C 1
ATOM 828 O O . VAL A 1 99 ? -5.988 2.210 6.923 1.00 91.44 99 VAL A O 1
ATOM 831 N N . LYS A 1 100 ? -6.410 0.002 7.053 1.00 92.25 100 LYS A N 1
ATOM 832 C CA . LYS A 1 100 ? -5.089 -0.381 7.571 1.00 92.25 100 LYS A CA 1
ATOM 833 C C . LYS A 1 100 ? -4.252 -0.924 6.418 1.00 92.25 100 LYS A C 1
ATOM 835 O O . LYS A 1 100 ? -4.564 -1.977 5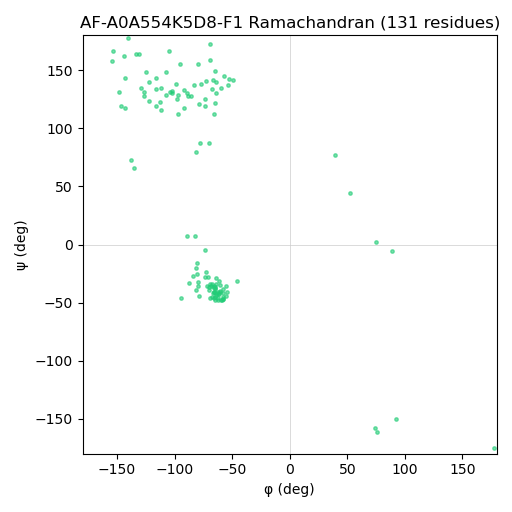.867 1.00 92.25 100 LYS A O 1
ATOM 840 N N . ILE A 1 101 ? -3.207 -0.191 6.046 1.00 93.44 101 ILE A N 1
ATOM 841 C CA . ILE A 1 101 ? -2.233 -0.605 5.036 1.00 93.44 101 ILE A CA 1
ATOM 842 C C . ILE A 1 101 ? -1.264 -1.593 5.678 1.00 93.44 101 ILE A C 1
ATOM 844 O O . ILE A 1 101 ? -0.582 -1.269 6.653 1.00 93.44 101 ILE A O 1
ATOM 848 N N . ILE A 1 102 ? -1.206 -2.797 5.118 1.00 91.94 102 ILE A N 1
ATOM 849 C CA . ILE A 1 102 ? -0.382 -3.898 5.622 1.00 91.94 102 ILE A CA 1
ATOM 850 C C . ILE A 1 102 ? 0.961 -3.919 4.895 1.00 91.94 102 ILE A C 1
ATOM 852 O O . ILE A 1 102 ? 2.008 -4.000 5.525 1.00 91.94 102 ILE A O 1
ATOM 856 N N . SER A 1 103 ? 0.955 -3.790 3.568 1.00 91.50 103 SER A N 1
ATOM 857 C CA . SER A 1 103 ? 2.192 -3.806 2.786 1.00 91.50 103 SER A CA 1
ATOM 858 C C . SER A 1 103 ? 2.041 -3.054 1.465 1.00 91.50 103 SER A C 1
ATOM 860 O O . SER A 1 103 ? 0.931 -2.846 0.970 1.00 91.50 103 SER A O 1
ATOM 862 N N . ALA A 1 104 ? 3.163 -2.618 0.900 1.00 92.50 104 ALA A N 1
ATOM 863 C CA . ALA A 1 104 ? 3.226 -1.988 -0.411 1.00 92.50 104 ALA A CA 1
ATOM 864 C C . ALA A 1 104 ? 4.559 -2.322 -1.080 1.00 92.50 104 ALA A C 1
ATOM 866 O O . ALA A 1 104 ? 5.611 -2.163 -0.465 1.00 92.50 104 ALA A O 1
ATOM 867 N N . TRP A 1 105 ? 4.529 -2.758 -2.335 1.00 90.81 105 TRP A N 1
ATOM 868 C CA . TRP A 1 105 ? 5.739 -3.169 -3.046 1.00 90.81 105 TRP A CA 1
ATOM 869 C C . TRP A 1 105 ? 5.707 -2.791 -4.518 1.00 90.81 105 TRP A C 1
ATOM 871 O O . TRP A 1 105 ? 4.657 -2.483 -5.089 1.00 90.81 105 TRP A O 1
ATOM 881 N N . ARG A 1 106 ? 6.893 -2.793 -5.130 1.00 89.94 106 ARG A N 1
ATOM 882 C CA . ARG A 1 106 ? 7.062 -2.622 -6.570 1.00 89.94 106 ARG A CA 1
ATOM 883 C C . ARG A 1 106 ? 7.456 -3.952 -7.193 1.00 89.94 106 ARG A C 1
ATOM 885 O O . ARG A 1 106 ? 8.432 -4.557 -6.765 1.00 89.94 106 ARG A O 1
ATOM 892 N N . TYR A 1 107 ? 6.734 -4.359 -8.227 1.00 87.88 107 TYR A N 1
ATOM 893 C CA . TYR A 1 107 ? 7.077 -5.523 -9.034 1.00 87.88 107 TYR A CA 1
ATOM 894 C C . TYR A 1 107 ? 7.711 -5.071 -10.363 1.00 87.88 107 TYR A C 1
ATOM 896 O O . TYR A 1 107 ? 7.170 -4.162 -11.012 1.00 87.88 107 TYR A O 1
ATOM 904 N N . PRO A 1 108 ? 8.869 -5.629 -10.765 1.00 84.94 108 PRO A N 1
ATOM 905 C CA . PRO A 1 108 ? 9.470 -5.338 -12.060 1.00 84.94 108 PRO A CA 1
ATOM 906 C C . PRO A 1 108 ? 8.684 -6.038 -13.177 1.00 84.94 108 PRO A C 1
ATOM 908 O O . PRO A 1 108 ? 8.507 -7.249 -13.152 1.00 84.94 108 PRO A O 1
ATOM 911 N N . GLY A 1 109 ? 8.230 -5.286 -14.180 1.00 84.06 109 GLY A N 1
ATOM 912 C CA . GLY A 1 109 ? 7.462 -5.840 -15.296 1.00 84.06 109 GLY A CA 1
ATOM 913 C C . GLY A 1 109 ? 5.950 -5.802 -15.077 1.00 84.06 109 GLY A C 1
ATOM 914 O O . GLY A 1 109 ? 5.426 -4.877 -14.452 1.00 84.06 109 GLY A O 1
ATOM 915 N N . ARG A 1 110 ? 5.249 -6.774 -15.675 1.00 78.25 110 ARG A N 1
ATOM 916 C CA . ARG A 1 110 ? 3.791 -6.930 -15.598 1.00 78.25 110 ARG A CA 1
ATOM 917 C C . ARG A 1 110 ? 3.446 -8.337 -15.140 1.00 78.25 110 ARG A C 1
ATOM 919 O O . ARG A 1 110 ? 3.960 -9.295 -15.709 1.00 78.25 110 ARG A O 1
ATOM 926 N N . THR A 1 111 ? 2.563 -8.455 -14.161 1.00 72.50 111 THR A N 1
ATOM 927 C CA . THR A 1 111 ? 2.091 -9.753 -13.685 1.00 72.50 111 THR A CA 1
ATOM 928 C C . THR A 1 111 ? 0.913 -10.216 -14.554 1.00 72.50 111 THR A C 1
ATOM 930 O O . THR A 1 111 ? -0.049 -9.444 -14.716 1.00 72.50 111 THR A O 1
ATOM 933 N N . PRO A 1 112 ? 0.942 -11.447 -15.110 1.00 71.25 112 PRO A N 1
ATOM 934 C CA . PRO A 1 112 ? -0.194 -12.024 -15.829 1.00 71.25 112 PRO A CA 1
ATOM 935 C C . PRO A 1 112 ? -1.488 -11.906 -15.015 1.00 71.25 112 PRO A C 1
ATOM 937 O O . PRO A 1 112 ? -1.476 -12.012 -13.789 1.00 71.25 112 PRO A O 1
ATOM 940 N N . GLN A 1 113 ? -2.613 -11.622 -15.674 1.00 63.16 113 GLN A N 1
ATOM 941 C CA . GLN A 1 113 ? -3.892 -11.501 -14.968 1.00 63.16 113 GLN A CA 1
ATOM 942 C C . GLN A 1 113 ? -4.275 -12.849 -14.344 1.00 63.16 113 GLN A C 1
ATOM 944 O O . GLN A 1 113 ? -4.226 -13.870 -15.020 1.00 63.16 113 GLN A O 1
ATOM 949 N N . GLY A 1 114 ? -4.628 -12.841 -13.055 1.00 63.00 114 GLY A N 1
ATOM 950 C CA . GLY A 1 114 ? -4.981 -14.048 -12.300 1.00 63.00 114 GLY A CA 1
ATOM 951 C C . GLY A 1 114 ? -3.804 -14.754 -11.620 1.00 63.00 114 GLY A C 1
ATOM 952 O O . GLY A 1 114 ? -4.033 -15.687 -10.857 1.00 63.00 114 GLY A O 1
ATOM 953 N N . GLN A 1 115 ? -2.563 -14.307 -11.838 1.00 64.94 115 GLN A N 1
ATOM 954 C CA . GLN A 1 115 ? -1.406 -14.793 -11.087 1.00 64.94 115 GLN A CA 1
ATOM 955 C C . GLN A 1 115 ? -0.998 -13.777 -10.021 1.00 64.94 115 GLN A C 1
ATOM 957 O O . GLN A 1 115 ? -0.861 -12.585 -10.295 1.00 64.94 115 GLN A O 1
ATOM 962 N N . ARG A 1 116 ? -0.780 -14.264 -8.798 1.00 65.19 116 ARG A N 1
ATOM 963 C CA . ARG A 1 116 ? -0.226 -13.462 -7.704 1.00 65.19 116 ARG A CA 1
ATOM 964 C C . ARG A 1 116 ? 1.285 -13.320 -7.928 1.00 65.19 116 ARG A C 1
ATOM 966 O O . ARG A 1 116 ? 1.925 -14.308 -8.295 1.00 65.19 116 ARG A O 1
ATOM 973 N N . PRO A 1 117 ? 1.888 -12.134 -7.722 1.00 63.53 117 PRO A N 1
ATOM 974 C CA . PRO A 1 117 ? 3.341 -12.035 -7.720 1.00 63.53 117 PRO A CA 1
ATOM 975 C C . PRO A 1 117 ? 3.895 -12.940 -6.613 1.00 63.53 117 PRO A C 1
ATOM 977 O O . PRO A 1 117 ? 3.375 -12.936 -5.497 1.00 63.53 117 PRO A O 1
ATOM 980 N N . ILE A 1 118 ? 4.936 -13.714 -6.924 1.00 63.47 118 ILE A N 1
ATOM 981 C CA . ILE A 1 118 ? 5.600 -14.570 -5.937 1.00 63.47 118 ILE A CA 1
ATOM 982 C C . ILE A 1 118 ? 6.261 -13.646 -4.915 1.00 63.47 118 ILE A C 1
ATOM 984 O O . ILE A 1 118 ? 7.185 -12.898 -5.245 1.00 63.47 118 ILE A O 1
ATOM 988 N N . ILE A 1 119 ? 5.743 -13.662 -3.690 1.00 66.81 119 ILE A N 1
ATOM 989 C CA . ILE A 1 119 ? 6.332 -12.955 -2.559 1.00 66.81 119 ILE A CA 1
ATOM 990 C C . ILE A 1 119 ? 7.175 -13.973 -1.781 1.00 66.81 119 ILE A C 1
ATOM 992 O O . ILE A 1 119 ? 6.647 -15.034 -1.460 1.00 66.81 119 ILE A O 1
ATOM 996 N N . PRO A 1 120 ? 8.449 -13.673 -1.479 1.00 61.34 120 PRO A N 1
ATOM 997 C CA . PRO A 1 120 ? 9.281 -14.517 -0.624 1.00 61.34 120 PRO A CA 1
ATOM 998 C C . PRO A 1 120 ? 8.627 -14.843 0.737 1.00 61.34 120 PRO A C 1
ATOM 1000 O O . PRO A 1 120 ? 7.956 -13.996 1.332 1.00 61.34 120 PRO A O 1
ATOM 1003 N N . ASP A 1 121 ? 8.821 -16.069 1.234 1.00 59.34 121 ASP A N 1
ATOM 1004 C CA . ASP A 1 121 ? 8.133 -16.602 2.425 1.00 59.34 121 ASP A CA 1
ATOM 1005 C C . ASP A 1 121 ? 8.452 -15.855 3.729 1.00 59.34 121 ASP A C 1
ATOM 1007 O O . ASP A 1 121 ? 7.629 -15.787 4.646 1.00 59.34 121 ASP A O 1
ATOM 1011 N N . ASP A 1 122 ? 9.643 -15.271 3.828 1.00 60.06 122 ASP A N 1
ATOM 1012 C CA . ASP A 1 122 ? 10.058 -14.409 4.936 1.00 60.06 122 ASP A CA 1
ATOM 1013 C C . ASP A 1 122 ? 9.154 -13.173 5.048 1.00 60.06 122 ASP A C 1
ATOM 1015 O O . ASP A 1 122 ? 8.704 -12.815 6.137 1.00 60.06 122 ASP A O 1
ATOM 1019 N N . VAL A 1 123 ? 8.782 -12.587 3.909 1.00 66.62 123 VAL A N 1
ATOM 1020 C CA . VAL A 1 123 ? 7.867 -11.443 3.854 1.00 66.62 123 VAL A CA 1
ATOM 1021 C C . VAL A 1 123 ? 6.455 -11.841 4.287 1.00 66.62 123 VAL A C 1
ATOM 1023 O O . VAL A 1 123 ? 5.771 -11.044 4.929 1.00 66.62 123 VAL A O 1
ATOM 1026 N N . LEU A 1 124 ? 6.018 -13.067 3.989 1.00 67.50 124 LEU A N 1
ATOM 1027 C CA . LEU A 1 124 ? 4.707 -13.570 4.412 1.00 67.50 124 LEU A CA 1
ATOM 1028 C C . LEU A 1 124 ? 4.615 -13.743 5.930 1.00 67.50 124 LEU A C 1
ATOM 1030 O O . LEU A 1 124 ? 3.611 -13.351 6.529 1.00 67.50 124 LEU A O 1
ATOM 1034 N N . LYS A 1 125 ? 5.667 -14.264 6.570 1.00 67.44 125 LYS A N 1
ATOM 1035 C CA . LYS A 1 125 ? 5.714 -14.432 8.033 1.00 67.44 125 LYS A CA 1
ATOM 1036 C C . LYS A 1 125 ? 5.610 -13.096 8.767 1.00 67.44 125 LYS A C 1
ATOM 1038 O O . LYS A 1 125 ? 4.852 -12.986 9.733 1.00 67.44 125 LYS A O 1
ATOM 1043 N N . ASP A 1 126 ? 6.313 -12.075 8.285 1.00 69.69 126 ASP A N 1
ATOM 1044 C CA . ASP A 1 126 ? 6.259 -10.729 8.864 1.00 69.69 126 ASP A CA 1
ATOM 1045 C C . ASP A 1 126 ? 4.866 -10.104 8.735 1.00 69.69 126 ASP A C 1
ATOM 1047 O O . ASP A 1 126 ? 4.335 -9.536 9.692 1.00 69.69 126 ASP A O 1
ATOM 1051 N N . ILE A 1 127 ? 4.248 -10.257 7.560 1.00 71.06 127 ILE A N 1
ATOM 1052 C CA . ILE A 1 127 ? 2.889 -9.787 7.288 1.00 71.06 127 ILE A CA 1
ATOM 1053 C C . ILE A 1 127 ? 1.887 -10.450 8.243 1.00 71.06 127 ILE A C 1
ATOM 1055 O O . ILE A 1 127 ? 1.065 -9.751 8.835 1.00 71.06 127 ILE A O 1
ATOM 1059 N N . LEU A 1 128 ? 1.952 -11.774 8.421 1.00 69.25 128 LEU A N 1
ATOM 1060 C CA . LEU A 1 128 ? 1.040 -12.515 9.301 1.00 69.25 128 LEU A CA 1
ATOM 1061 C C . LEU A 1 128 ? 1.199 -12.104 10.770 1.00 69.25 128 LEU A C 1
ATOM 1063 O O . LEU A 1 128 ? 0.206 -11.885 11.466 1.00 69.25 128 LEU A O 1
ATOM 1067 N N . LYS A 1 129 ? 2.441 -11.926 11.234 1.00 68.25 129 LYS A N 1
ATOM 1068 C CA . LYS A 1 129 ? 2.744 -11.517 12.613 1.00 68.25 129 LYS A CA 1
ATOM 1069 C C . LYS A 1 129 ? 2.227 -10.117 12.949 1.00 68.25 129 LYS A C 1
ATOM 1071 O O . LYS A 1 129 ? 1.854 -9.871 14.093 1.00 68.25 129 LYS A O 1
ATOM 1076 N N . GLU A 1 130 ? 2.230 -9.191 11.989 1.00 63.78 130 GLU A N 1
ATOM 1077 C CA . GLU A 1 130 ? 1.659 -7.850 12.176 1.00 63.78 130 GLU A CA 1
ATOM 1078 C C . GLU A 1 130 ? 0.146 -7.797 11.936 1.00 63.78 130 GLU A C 1
ATOM 1080 O O . GLU A 1 130 ? -0.527 -6.940 12.503 1.00 63.78 130 GLU A O 1
ATOM 1085 N N . HIS A 1 131 ? -0.398 -8.691 11.106 1.00 64.12 131 HIS A N 1
ATOM 1086 C CA . HIS A 1 131 ? -1.831 -8.761 10.829 1.00 64.12 131 HIS A CA 1
ATOM 1087 C C . HIS A 1 131 ? -2.640 -9.306 12.016 1.00 64.12 131 HIS A C 1
ATOM 1089 O O . HIS A 1 131 ? -3.739 -8.818 12.269 1.00 64.12 131 HIS A O 1
ATOM 1095 N N . LEU A 1 132 ? -2.083 -10.268 12.760 1.00 59.31 132 LEU A N 1
ATOM 1096 C CA . LEU A 1 132 ? -2.705 -10.890 13.939 1.00 59.31 132 LEU A CA 1
ATOM 1097 C C . LEU A 1 132 ? -2.542 -10.077 15.243 1.00 59.31 132 LEU A C 1
ATOM 1099 O O . LEU A 1 132 ? -2.896 -10.568 16.314 1.00 59.31 132 LEU A O 1
ATOM 1103 N N . LYS A 1 133 ? -2.000 -8.855 15.165 1.00 50.94 133 LYS A N 1
ATOM 1104 C CA . LYS A 1 133 ? -1.873 -7.906 16.283 1.00 50.94 133 LYS A CA 1
ATOM 1105 C C . LYS A 1 133 ? -2.891 -6.769 16.185 1.00 50.94 133 LYS A C 1
ATOM 1107 O O . LYS A 1 133 ? -3.414 -6.395 17.253 1.00 50.94 133 LYS A O 1
#

Foldseek 3Di:
DDDPPPCPPVVVVVVVVVVVVLVVVLVVQADEAEFPQAVVQCVVQVHDPVNLSCQVSDAPDKDADPDPQKIKGKHWDDDPVWIKIKIWIWHQDPVVGHIYTQHIHIGTDDDPPPDDPDDDVVSVVSSVVRVVD

Sequence (133 aa):
MPRNTTSSAFFQRETQNRRRRLEDDIRGMGKIFWTTHSKQKMRYYQLSEKRVLRVLRKPNRKEEGIVDGTIANMQIAGTKKRPTEVWTMYVILKRPKGVKIISAWRYPGRTPQGQRPIIPDDVLKDILKEHLK

Secondary structure (DSSP, 8-state):
-------HHHHHHHHHHHHHHHHHHHHHT-EEEE-HHHHHHHHHTT--HHHHHHHHHS-SEEEE-SSTT-EEEEEEEEETTEEEEEEEEEEEETTTTEEEEEEEEEEES-PPTTPPP---HHHHHHHHHHHT-

pLDDT: mean 77.03, std 16.84, range [41.5, 95.88]

Mean predicted aligned error: 10.94 Å

Solvent-accessible surface area (backbone atoms only — not comparable to full-atom values): 7694 Å² total; per-residue (Å²): 135,85,82,87,79,83,48,72,66,54,59,51,48,52,53,51,52,55,50,49,55,54,56,49,55,64,69,67,47,54,51,80,41,77,38,72,61,20,55,51,32,19,61,76,60,73,48,50,71,71,56,51,50,44,19,70,74,58,46,74,43,80,45,78,31,96,53,88,90,29,37,24,21,28,21,83,39,77,44,97,94,54,39,22,31,36,40,34,30,30,36,80,38,79,80,73,51,14,35,40,37,52,38,36,48,68,47,88,41,82,76,60,89,96,54,79,80,89,70,62,68,70,61,52,54,55,50,50,63,61,68,80,104